Protein AF-A0A929ZVC6-F1 (afdb_monomer_lite)

Sequence (61 aa):
MNEIAQNIAEIKSRMTEACKKAGRNLEEVKLLLATKTVPADRIKLALATGETLIGENKVQE

pLDDT: mean 93.49, std 8.41, range [58.34, 98.38]

Secondary structure (DSSP, 8-state):
--HHHHHHHHHHHHHHHHHHHHT--GGG----EE-TT--HHHHHHHHTTT---EE-SSS--

Radius of gyration: 13.08 Å; chains: 1; bounding box: 23×24×38 Å

Structure (mmCIF, N/CA/C/O backbone):
data_AF-A0A929ZVC6-F1
#
_entry.id   AF-A0A929ZVC6-F1
#
loop_
_atom_site.group_PDB
_atom_site.id
_atom_site.type_symbol
_atom_site.label_atom_id
_atom_site.label_alt_id
_atom_site.label_comp_id
_atom_site.label_asym_id
_atom_site.label_entity_id
_atom_site.label_seq_id
_atom_site.pdbx_PDB_ins_code
_atom_site.Cartn_x
_atom_site.Cartn_y
_atom_site.Cartn_z
_atom_site.occupancy
_atom_site.B_iso_or_equiv
_atom_site.auth_seq_id
_atom_site.auth_comp_id
_atom_site.auth_asym_id
_atom_site.auth_atom_id
_atom_site.pdbx_PDB_model_num
ATOM 1 N N . MET A 1 1 ? 8.990 -12.412 4.173 1.00 62.81 1 MET A N 1
ATOM 2 C CA . MET A 1 1 ? 8.323 -11.187 3.680 1.00 62.81 1 MET A CA 1
ATOM 3 C C . MET A 1 1 ? 9.377 -10.369 2.944 1.00 62.81 1 MET A C 1
ATOM 5 O O . MET A 1 1 ? 10.499 -10.341 3.431 1.00 62.81 1 MET A O 1
ATOM 9 N N . ASN A 1 2 ? 9.096 -9.824 1.755 1.00 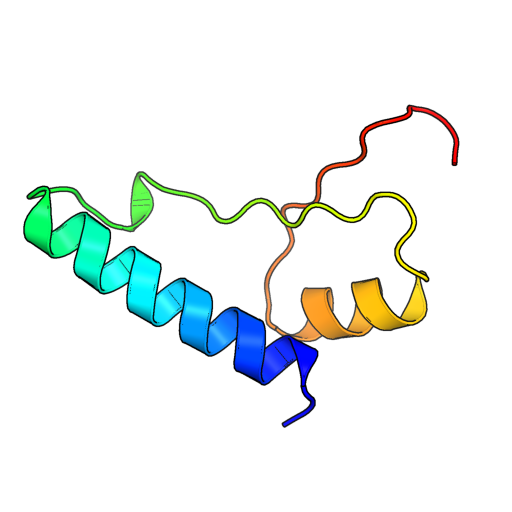88.25 2 ASN A N 1
ATOM 10 C CA . ASN A 1 2 ? 10.081 -8.982 1.057 1.00 88.25 2 ASN A CA 1
ATOM 11 C C . ASN A 1 2 ? 10.122 -7.573 1.683 1.00 88.25 2 ASN A C 1
ATOM 13 O O . ASN A 1 2 ? 9.193 -7.185 2.391 1.00 88.25 2 ASN A O 1
ATOM 17 N N . GLU A 1 3 ? 11.192 -6.824 1.416 1.00 95.25 3 GLU A N 1
ATOM 18 C CA . GLU A 1 3 ? 11.409 -5.472 1.956 1.00 95.25 3 GLU A CA 1
ATOM 19 C C . GLU A 1 3 ? 10.225 -4.526 1.682 1.00 95.25 3 GLU A C 1
ATOM 21 O O . GLU A 1 3 ? 9.796 -3.786 2.560 1.00 95.25 3 GLU A O 1
ATOM 26 N N . ILE A 1 4 ? 9.634 -4.593 0.485 1.00 95.81 4 ILE A N 1
ATOM 27 C CA . ILE A 1 4 ? 8.508 -3.734 0.088 1.00 95.81 4 ILE A CA 1
ATOM 28 C C . ILE A 1 4 ? 7.274 -4.011 0.954 1.00 95.81 4 ILE A C 1
ATOM 30 O O . ILE A 1 4 ? 6.641 -3.079 1.444 1.00 95.81 4 ILE A O 1
ATOM 34 N N . ALA A 1 5 ? 6.952 -5.281 1.186 1.00 95.50 5 ALA A N 1
ATOM 35 C CA . ALA A 1 5 ? 5.819 -5.674 2.012 1.00 95.50 5 ALA A CA 1
ATOM 36 C C . ALA A 1 5 ? 6.010 -5.287 3.484 1.00 95.50 5 ALA A C 1
ATOM 38 O O . ALA A 1 5 ? 5.058 -4.835 4.121 1.00 95.50 5 ALA A O 1
ATOM 39 N N . GLN A 1 6 ? 7.240 -5.392 3.996 1.00 97.19 6 GLN A N 1
ATOM 40 C CA . GLN A 1 6 ? 7.584 -4.919 5.337 1.00 97.19 6 GLN A CA 1
ATOM 41 C C . GLN A 1 6 ? 7.383 -3.399 5.449 1.00 97.19 6 GLN A C 1
ATOM 43 O O . GLN A 1 6 ? 6.696 -2.932 6.357 1.00 97.19 6 GLN A O 1
ATOM 48 N N . ASN A 1 7 ? 7.875 -2.636 4.469 1.00 97.44 7 ASN A N 1
ATOM 49 C CA . ASN A 1 7 ? 7.713 -1.182 4.435 1.00 97.44 7 ASN A CA 1
ATOM 50 C C . ASN A 1 7 ? 6.232 -0.770 4.396 1.00 97.44 7 ASN A C 1
ATOM 52 O O . ASN A 1 7 ? 5.824 0.153 5.100 1.00 97.44 7 ASN A O 1
ATOM 56 N N . ILE A 1 8 ? 5.400 -1.464 3.610 1.00 97.12 8 ILE A N 1
ATOM 57 C CA . ILE A 1 8 ? 3.955 -1.195 3.549 1.00 97.12 8 ILE A CA 1
ATOM 58 C C . ILE A 1 8 ? 3.286 -1.480 4.902 1.00 97.12 8 ILE A C 1
ATOM 60 O O . ILE A 1 8 ? 2.471 -0.676 5.359 1.00 97.12 8 ILE A O 1
ATOM 64 N N . ALA A 1 9 ? 3.643 -2.578 5.574 1.00 96.69 9 ALA A N 1
ATOM 65 C CA . ALA A 1 9 ? 3.108 -2.903 6.896 1.00 96.69 9 ALA A CA 1
ATOM 66 C C . ALA A 1 9 ? 3.468 -1.831 7.941 1.00 96.69 9 ALA A C 1
ATOM 68 O O . ALA A 1 9 ? 2.610 -1.386 8.709 1.00 96.69 9 ALA A O 1
ATOM 69 N N . GLU A 1 10 ? 4.713 -1.353 7.929 1.00 98.12 10 GLU A N 1
ATOM 70 C CA . GLU A 1 10 ? 5.172 -0.275 8.809 1.00 98.12 10 GLU A CA 1
ATOM 71 C C . GLU A 1 10 ? 4.448 1.047 8.535 1.00 98.12 10 GLU A C 1
ATOM 73 O O . GLU A 1 10 ? 4.024 1.732 9.471 1.00 98.12 10 GLU A O 1
ATOM 78 N N . ILE A 1 11 ? 4.239 1.396 7.263 1.00 97.75 11 ILE A N 1
ATOM 79 C CA . ILE A 1 11 ? 3.476 2.588 6.877 1.00 97.75 11 ILE A CA 1
ATOM 80 C C . ILE A 1 11 ? 2.026 2.482 7.362 1.00 97.75 11 ILE A C 1
ATOM 82 O O . ILE A 1 11 ? 1.528 3.435 7.960 1.00 97.75 11 ILE A O 1
ATOM 86 N N . LYS A 1 12 ? 1.360 1.331 7.195 1.00 96.94 12 LYS A N 1
ATOM 87 C CA . LYS A 1 12 ? -0.013 1.116 7.693 1.00 96.94 12 LYS A CA 1
ATOM 88 C C . LYS A 1 12 ? -0.120 1.240 9.212 1.00 96.94 12 LYS A C 1
ATOM 90 O O . LYS A 1 12 ? -1.075 1.836 9.717 1.00 96.94 12 LYS A O 1
ATOM 95 N N . SER A 1 13 ? 0.868 0.726 9.943 1.00 97.75 13 SER A N 1
ATOM 96 C CA . SER A 1 13 ? 0.952 0.899 11.397 1.00 97.75 13 SER A CA 1
ATOM 97 C C . SER A 1 13 ? 1.051 2.384 11.768 1.00 97.75 13 SER A C 1
ATOM 99 O O . SER A 1 13 ? 0.252 2.895 12.555 1.00 97.75 13 SER A O 1
ATOM 101 N N . ARG A 1 14 ? 1.941 3.132 11.102 1.00 98.38 14 ARG A N 1
ATOM 102 C CA . ARG A 1 14 ? 2.086 4.584 11.301 1.00 98.38 14 ARG A CA 1
ATOM 103 C C . ARG A 1 14 ? 0.818 5.363 10.949 1.00 98.38 14 ARG A C 1
ATOM 105 O O . ARG A 1 14 ? 0.468 6.289 11.676 1.00 98.38 14 ARG A O 1
ATOM 112 N N . MET A 1 15 ? 0.129 4.997 9.867 1.00 98.00 15 MET A N 1
ATOM 113 C CA . MET A 1 15 ? -1.153 5.598 9.483 1.00 98.00 15 MET A CA 1
ATOM 114 C C . MET A 1 15 ? -2.208 5.390 10.569 1.00 98.00 15 MET A C 1
ATOM 116 O O . MET A 1 15 ? -2.888 6.341 10.946 1.00 98.00 15 MET A O 1
ATOM 120 N N . THR A 1 16 ? -2.304 4.172 11.104 1.00 98.00 16 THR A N 1
ATOM 121 C CA . THR A 1 16 ? -3.245 3.826 12.177 1.00 98.00 16 THR A CA 1
ATOM 122 C C . THR A 1 16 ? -2.995 4.681 13.418 1.00 98.00 16 THR A C 1
ATOM 124 O O . THR A 1 16 ? -3.920 5.298 13.944 1.00 98.00 16 THR A O 1
ATOM 127 N N . GLU A 1 17 ? -1.739 4.789 13.852 1.00 98.31 17 GLU A N 1
ATOM 128 C CA . GLU A 1 17 ? -1.371 5.604 15.013 1.00 98.31 17 GLU A CA 1
ATOM 129 C C . GLU A 1 17 ? -1.596 7.104 14.781 1.00 98.31 17 GLU A C 1
ATOM 131 O O . GLU A 1 17 ? -2.047 7.810 15.684 1.00 98.31 17 GLU A O 1
ATOM 136 N N . ALA A 1 18 ? -1.343 7.606 13.571 1.00 98.38 18 ALA A N 1
ATOM 137 C CA . ALA A 1 18 ? -1.632 8.993 13.219 1.00 98.38 18 ALA A CA 1
ATOM 138 C C . ALA A 1 18 ? -3.142 9.292 13.235 1.00 98.38 18 ALA A C 1
ATOM 140 O O . ALA A 1 18 ? -3.553 10.307 13.795 1.00 98.38 18 ALA A O 1
ATOM 141 N N . CYS A 1 19 ? -3.970 8.398 12.682 1.00 98.38 19 CYS A N 1
ATOM 142 C CA . CYS A 1 19 ? -5.427 8.551 12.680 1.00 98.38 19 CYS A CA 1
ATOM 143 C C . CYS A 1 19 ? -5.993 8.531 14.104 1.00 98.38 19 CYS A C 1
ATOM 145 O O . CYS A 1 19 ? -6.765 9.420 14.458 1.00 98.38 19 CYS A O 1
ATOM 147 N N . LYS A 1 20 ? -5.526 7.604 14.957 1.00 97.94 20 LYS A N 1
ATOM 148 C CA . LYS A 1 20 ? -5.888 7.561 16.385 1.00 97.94 20 LYS A CA 1
ATOM 149 C C . LYS A 1 20 ? -5.564 8.874 17.097 1.00 97.94 20 LYS A C 1
ATOM 151 O O . LYS A 1 20 ? -6.424 9.426 17.775 1.00 97.94 20 LYS A O 1
ATOM 156 N N . LYS A 1 21 ? -4.348 9.403 16.915 1.00 98.19 21 LYS A N 1
ATOM 157 C CA . LYS A 1 21 ? -3.922 10.680 17.521 1.00 98.19 21 LYS A CA 1
ATOM 158 C C . LYS A 1 21 ? -4.750 11.870 17.037 1.00 98.19 21 LYS A C 1
ATOM 160 O O . LYS A 1 21 ? -4.968 12.801 17.802 1.00 98.19 21 LYS A O 1
ATOM 165 N N . ALA A 1 22 ? -5.197 11.839 15.785 1.00 97.88 22 ALA A N 1
ATOM 166 C CA . ALA A 1 22 ? -6.028 12.880 15.191 1.00 97.88 22 ALA A CA 1
ATOM 167 C C . ALA A 1 22 ? -7.535 12.706 15.466 1.00 97.88 22 ALA A C 1
ATOM 169 O O . ALA A 1 22 ? -8.314 13.556 15.045 1.00 97.88 22 ALA A O 1
ATOM 170 N N . GLY A 1 23 ? -7.960 11.617 16.121 1.00 97.44 23 GLY A N 1
ATOM 171 C CA . GLY A 1 23 ? -9.377 11.303 16.324 1.00 97.44 23 GLY A CA 1
ATOM 172 C C . GLY A 1 23 ? -10.137 10.997 15.027 1.00 97.44 23 GLY A C 1
ATOM 173 O O . GLY A 1 23 ? -11.333 11.258 1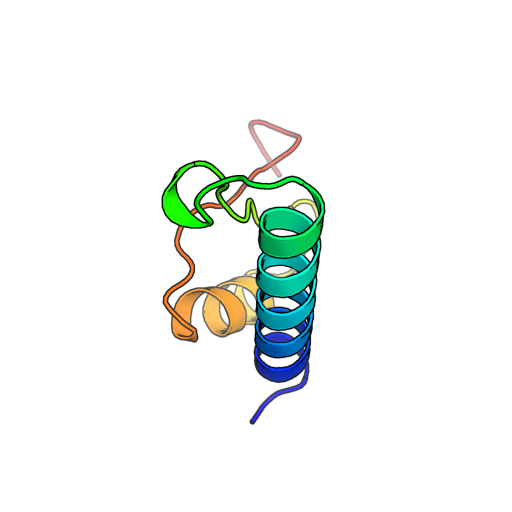4.950 1.00 97.44 23 GLY A O 1
ATOM 174 N N . ARG A 1 24 ? -9.451 10.485 13.997 1.00 97.88 24 ARG A N 1
ATOM 175 C CA . ARG A 1 24 ? -10.020 10.192 12.670 1.00 97.88 24 ARG A CA 1
ATOM 176 C C . ARG A 1 24 ? -10.149 8.692 12.428 1.00 97.88 24 ARG A C 1
ATOM 178 O O . ARG A 1 24 ? -9.331 7.916 12.927 1.00 97.88 24 ARG A O 1
ATOM 185 N N . ASN A 1 25 ? -11.126 8.285 11.616 1.00 96.25 25 ASN A N 1
ATOM 186 C CA . ASN A 1 25 ? -11.206 6.903 11.146 1.00 96.25 25 ASN A CA 1
ATOM 187 C C . ASN A 1 25 ? -10.120 6.653 10.081 1.00 96.25 25 ASN A C 1
ATOM 189 O O . ASN A 1 25 ? -9.911 7.472 9.185 1.00 96.25 25 ASN A O 1
ATOM 193 N N . LEU A 1 26 ? -9.433 5.510 10.168 1.00 95.69 26 LEU A N 1
ATOM 194 C CA . LEU A 1 26 ? -8.428 5.093 9.188 1.00 95.69 26 LEU A CA 1
ATOM 195 C C . LEU A 1 26 ? -9.018 4.983 7.774 1.00 95.69 26 LEU A C 1
ATOM 197 O O . LEU A 1 26 ? -8.326 5.281 6.809 1.00 95.69 26 LEU A O 1
ATOM 201 N N . GLU A 1 27 ? -10.293 4.608 7.647 1.00 94.88 27 GLU A N 1
ATOM 202 C CA . GLU A 1 27 ? -10.984 4.461 6.356 1.00 94.88 27 GLU A CA 1
ATOM 203 C C . GLU A 1 27 ? -11.112 5.781 5.575 1.00 94.88 27 GLU A C 1
ATOM 205 O O . GLU A 1 27 ? -11.264 5.774 4.353 1.00 94.88 27 GLU A O 1
ATOM 210 N N . GLU A 1 28 ? -11.000 6.925 6.256 1.00 95.75 28 GLU A N 1
ATOM 211 C CA . GLU A 1 28 ? -10.972 8.247 5.620 1.00 95.75 28 GLU A CA 1
ATOM 212 C C . GLU A 1 28 ? -9.621 8.568 4.958 1.00 95.75 28 GLU A C 1
ATOM 214 O O . GLU A 1 28 ? -9.471 9.614 4.321 1.00 95.75 28 GLU A O 1
ATOM 219 N N . VAL A 1 29 ? -8.610 7.714 5.143 1.00 95.62 29 VAL A N 1
ATOM 220 C CA . VAL A 1 29 ? -7.248 7.920 4.655 1.00 95.62 29 VAL A CA 1
ATOM 221 C C . VAL A 1 29 ? -6.840 6.736 3.787 1.00 95.62 29 VAL A C 1
ATOM 223 O O . VAL A 1 29 ? -6.898 5.581 4.196 1.00 95.62 29 VAL A O 1
ATOM 226 N N . LYS A 1 30 ? -6.374 7.025 2.573 1.00 95.94 30 LYS A N 1
ATOM 227 C CA . LYS A 1 30 ? -5.871 6.009 1.643 1.00 95.94 30 LYS A CA 1
ATOM 228 C C . LYS A 1 30 ? -4.364 6.134 1.483 1.00 95.94 30 LYS A C 1
ATOM 230 O O . LYS A 1 30 ? -3.830 7.243 1.455 1.00 95.94 30 LYS A O 1
ATOM 235 N N . LEU A 1 31 ? -3.692 4.996 1.346 1.00 97.06 31 LEU A N 1
ATOM 236 C CA . LEU A 1 31 ? -2.287 4.938 0.967 1.00 97.06 31 LEU A CA 1
ATOM 237 C C . LEU A 1 31 ? -2.189 4.984 -0.564 1.00 97.06 31 LEU A C 1
ATOM 239 O O . LEU A 1 31 ? -2.670 4.083 -1.240 1.00 97.06 31 LEU A O 1
ATOM 243 N N . LEU A 1 32 ? -1.594 6.047 -1.107 1.00 96.88 32 LEU A N 1
ATOM 244 C CA . LEU A 1 32 ? -1.266 6.155 -2.530 1.00 96.88 32 LEU A CA 1
ATOM 245 C C . LEU A 1 32 ? 0.205 5.783 -2.713 1.00 96.88 32 LEU A C 1
ATOM 247 O O . LEU A 1 32 ? 1.092 6.469 -2.202 1.00 96.88 32 LEU A O 1
ATOM 251 N N . LEU A 1 33 ? 0.467 4.707 -3.447 1.00 96.88 33 LEU A N 1
ATOM 252 C CA . LEU A 1 33 ? 1.822 4.291 -3.776 1.00 96.88 33 LEU A CA 1
ATOM 253 C C . LEU A 1 33 ? 2.363 5.177 -4.901 1.00 96.88 33 LEU A C 1
ATOM 255 O O . LEU A 1 33 ? 1.882 5.112 -6.028 1.00 96.88 33 LEU A O 1
ATOM 259 N N . ALA A 1 34 ? 3.369 5.998 -4.609 1.00 95.81 34 ALA A N 1
ATOM 260 C CA . ALA A 1 34 ? 4.077 6.745 -5.643 1.00 95.81 34 ALA A CA 1
ATOM 261 C C . ALA A 1 34 ? 5.005 5.792 -6.410 1.00 95.81 34 ALA A C 1
ATOM 263 O O . ALA A 1 34 ? 6.021 5.352 -5.870 1.00 95.81 34 ALA A O 1
ATOM 264 N N . THR A 1 35 ? 4.643 5.460 -7.647 1.00 95.12 35 THR A N 1
ATOM 265 C CA . THR A 1 35 ? 5.318 4.427 -8.451 1.00 95.12 35 THR A CA 1
ATOM 266 C C . THR A 1 35 ? 6.219 4.982 -9.549 1.00 95.12 35 THR A C 1
ATOM 268 O O . THR A 1 35 ? 6.957 4.211 -10.156 1.00 95.12 35 THR A O 1
ATOM 271 N N . LYS A 1 36 ? 6.275 6.312 -9.699 1.00 92.94 36 LYS A N 1
ATOM 272 C CA . LYS A 1 36 ? 7.174 6.989 -10.643 1.00 92.94 36 LYS A CA 1
ATOM 273 C C . LYS A 1 36 ? 8.595 6.450 -10.575 1.00 92.94 36 LYS A C 1
ATOM 275 O O . LYS A 1 36 ? 9.180 6.377 -9.488 1.00 92.94 36 LYS A O 1
ATOM 280 N N . THR A 1 37 ? 9.186 6.131 -11.720 1.00 92.75 37 THR A N 1
ATOM 281 C CA . THR A 1 37 ? 10.562 5.620 -11.848 1.00 92.75 37 THR A CA 1
ATOM 282 C C . THR A 1 37 ? 10.832 4.284 -11.135 1.00 92.75 37 THR A C 1
ATOM 284 O O . THR A 1 37 ? 11.984 3.855 -11.040 1.00 92.75 37 THR A O 1
ATOM 287 N N . VAL A 1 38 ? 9.800 3.603 -10.622 1.00 93.62 38 VAL A N 1
ATOM 288 C CA .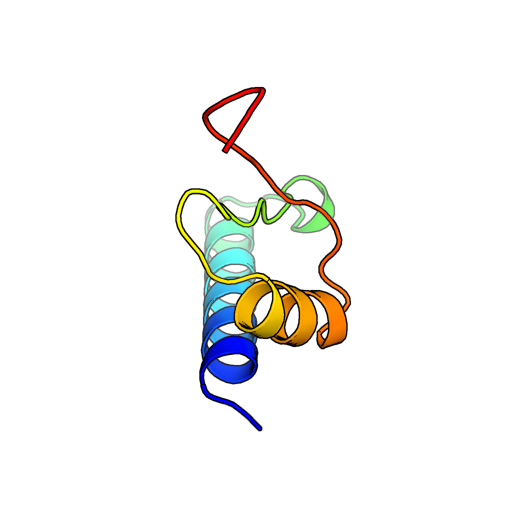 VAL A 1 38 ? 9.934 2.306 -9.950 1.00 93.62 38 VAL A CA 1
ATOM 289 C C . VAL A 1 38 ? 9.756 1.181 -10.977 1.00 93.62 38 VAL A C 1
ATOM 291 O O . VAL A 1 38 ? 8.740 1.131 -11.663 1.00 93.62 38 VAL A O 1
ATOM 294 N N . PRO A 1 39 ? 10.690 0.215 -11.066 1.00 94.62 39 PRO A N 1
ATOM 295 C CA . PRO A 1 39 ? 10.540 -0.926 -11.964 1.00 94.62 39 PRO A CA 1
ATOM 296 C C . PRO A 1 39 ? 9.253 -1.721 -11.712 1.00 94.62 39 PRO A C 1
ATOM 298 O O . PRO A 1 39 ? 8.901 -2.001 -10.561 1.00 94.62 39 PRO A O 1
ATOM 301 N N . ALA A 1 40 ? 8.611 -2.179 -12.791 1.00 94.00 40 ALA A N 1
ATOM 302 C CA . ALA A 1 40 ? 7.336 -2.897 -12.742 1.00 94.00 40 ALA A CA 1
ATOM 303 C C . ALA A 1 40 ? 7.344 -4.104 -11.790 1.00 94.00 40 ALA A C 1
ATOM 305 O O . ALA A 1 40 ? 6.352 -4.361 -11.114 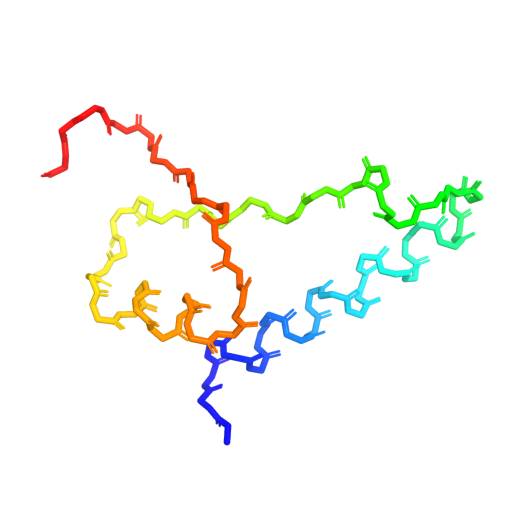1.00 94.00 40 ALA A O 1
ATOM 306 N N . ASP A 1 41 ? 8.460 -4.827 -11.677 1.00 95.19 41 ASP A N 1
ATOM 307 C CA . ASP A 1 41 ? 8.541 -5.982 -10.778 1.00 95.19 41 ASP A CA 1
ATOM 308 C C . ASP A 1 41 ? 8.449 -5.586 -9.301 1.00 95.19 41 ASP A C 1
ATOM 310 O O . ASP A 1 41 ? 7.809 -6.285 -8.519 1.00 95.19 41 ASP A O 1
ATOM 314 N N . ARG A 1 42 ? 8.980 -4.420 -8.914 1.00 95.56 42 ARG A N 1
ATOM 315 C CA . ARG A 1 42 ? 8.797 -3.881 -7.557 1.00 95.56 42 ARG A CA 1
ATOM 316 C C . ARG A 1 42 ? 7.358 -3.426 -7.327 1.00 95.56 42 ARG A C 1
ATOM 318 O O . ARG A 1 42 ? 6.826 -3.651 -6.242 1.00 95.56 42 ARG A O 1
ATOM 325 N N . ILE A 1 43 ? 6.715 -2.850 -8.345 1.00 95.31 43 ILE A N 1
ATOM 326 C CA . ILE A 1 43 ? 5.295 -2.478 -8.282 1.00 95.31 43 ILE A CA 1
ATOM 327 C C . ILE A 1 43 ? 4.437 -3.732 -8.078 1.00 95.31 43 ILE A C 1
ATOM 329 O O . ILE A 1 43 ? 3.614 -3.756 -7.170 1.00 95.31 43 ILE A O 1
ATOM 333 N N . LYS A 1 44 ? 4.678 -4.819 -8.825 1.00 95.31 44 LYS A N 1
ATOM 334 C CA . LYS A 1 44 ? 3.968 -6.102 -8.645 1.00 95.31 44 LYS A CA 1
ATOM 335 C C . LYS A 1 44 ? 4.092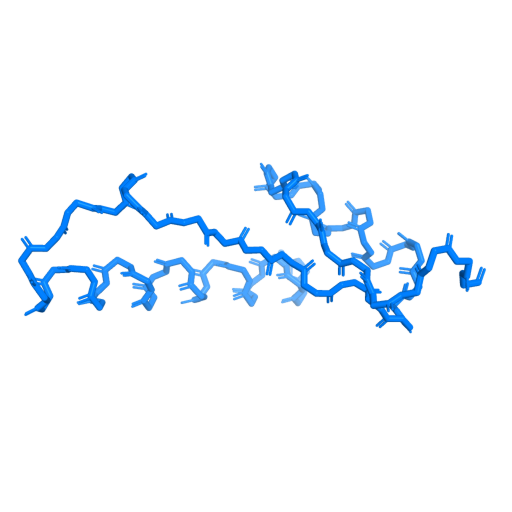 -6.642 -7.218 1.00 95.31 44 LYS A C 1
ATOM 337 O O . LYS A 1 44 ? 3.110 -7.135 -6.670 1.00 95.31 44 LYS A O 1
ATOM 342 N N . LEU A 1 45 ? 5.273 -6.530 -6.604 1.00 95.75 45 LEU A N 1
ATOM 343 C CA . LEU A 1 45 ? 5.473 -6.933 -5.209 1.00 95.75 45 LEU A CA 1
ATOM 344 C C . LEU A 1 45 ? 4.651 -6.085 -4.229 1.00 95.75 45 LEU A C 1
ATOM 346 O O . LEU A 1 45 ? 4.148 -6.634 -3.253 1.00 95.75 45 LEU A O 1
ATOM 350 N N . ALA A 1 46 ? 4.501 -4.783 -4.485 1.00 95.81 46 ALA A N 1
ATOM 351 C CA . ALA A 1 46 ? 3.627 -3.915 -3.697 1.00 95.81 46 ALA A CA 1
ATOM 352 C C . ALA A 1 46 ? 2.144 -4.260 -3.910 1.00 95.81 46 ALA A C 1
ATOM 354 O O . ALA A 1 46 ? 1.395 -4.380 -2.948 1.00 95.81 46 ALA A O 1
ATOM 355 N N . LEU A 1 47 ? 1.723 -4.512 -5.153 1.00 95.50 47 LEU A N 1
ATOM 356 C CA . LEU A 1 47 ? 0.344 -4.914 -5.454 1.00 95.50 47 LEU A CA 1
ATOM 357 C C . LEU A 1 47 ? -0.032 -6.244 -4.780 1.00 95.50 47 LEU A C 1
ATOM 359 O O . LEU A 1 47 ? -1.161 -6.424 -4.326 1.00 95.50 47 LEU A O 1
ATOM 363 N N . ALA A 1 48 ? 0.929 -7.163 -4.639 1.00 95.81 48 ALA A N 1
ATOM 364 C CA . ALA A 1 48 ? 0.733 -8.432 -3.941 1.00 95.81 48 ALA A CA 1
ATOM 365 C C . ALA A 1 48 ? 0.411 -8.277 -2.439 1.00 95.81 48 ALA A C 1
ATOM 367 O O . ALA A 1 48 ? -0.037 -9.239 -1.818 1.00 95.81 48 ALA A O 1
ATOM 368 N N . THR A 1 49 ? 0.594 -7.091 -1.843 1.00 94.31 49 THR A N 1
ATOM 369 C CA . THR A 1 49 ? 0.173 -6.811 -0.458 1.00 94.31 49 THR A CA 1
ATOM 370 C C . THR A 1 49 ? -1.283 -6.352 -0.345 1.00 94.31 49 THR A C 1
ATOM 372 O O . THR A 1 49 ? -1.715 -5.965 0.741 1.00 94.31 49 THR A O 1
ATOM 375 N N . GLY A 1 50 ? -2.029 -6.351 -1.454 1.00 94.50 50 GLY A N 1
ATOM 376 C CA . GLY A 1 50 ? -3.415 -5.886 -1.527 1.00 94.50 50 GLY A CA 1
ATOM 377 C C . GLY A 1 50 ? -3.565 -4.375 -1.723 1.00 94.50 50 GLY A C 1
ATOM 378 O O . GLY A 1 50 ? -4.691 -3.889 -1.784 1.00 94.50 50 GLY A O 1
ATOM 379 N N . GLU A 1 51 ? -2.463 -3.629 -1.841 1.00 95.31 51 GLU A N 1
ATOM 380 C CA . GLU A 1 51 ? -2.515 -2.218 -2.224 1.00 95.31 51 GLU A CA 1
ATOM 381 C C . GLU A 1 51 ? -2.766 -2.103 -3.724 1.00 95.31 51 GLU A C 1
ATOM 383 O O . GLU A 1 51 ? -2.069 -2.725 -4.516 1.00 95.31 51 GLU A O 1
ATOM 388 N N . THR A 1 52 ? -3.743 -1.299 -4.133 1.00 95.19 52 THR A N 1
ATOM 389 C CA . THR A 1 52 ? -4.091 -1.135 -5.557 1.00 95.19 52 THR A CA 1
ATOM 390 C C . THR A 1 52 ? -4.092 0.318 -6.013 1.00 95.19 52 THR A C 1
ATOM 392 O O . THR A 1 52 ? -4.266 0.595 -7.197 1.00 95.19 52 THR A O 1
ATOM 395 N N . LEU A 1 53 ? -3.916 1.259 -5.084 1.00 96.62 53 LEU A N 1
ATOM 396 C CA . LEU A 1 53 ? -3.927 2.683 -5.372 1.00 96.62 53 LEU A CA 1
ATOM 397 C C . LEU A 1 53 ? -2.499 3.151 -5.680 1.00 96.62 53 LEU A C 1
ATOM 399 O O . LEU A 1 53 ? -1.684 3.329 -4.775 1.00 96.62 53 LEU A O 1
ATOM 403 N N . ILE A 1 54 ? -2.209 3.347 -6.966 1.00 95.31 54 ILE A N 1
ATOM 404 C CA . ILE A 1 54 ? -0.906 3.799 -7.475 1.00 95.31 54 ILE A CA 1
ATOM 405 C C . ILE A 1 54 ? -1.001 5.202 -8.082 1.00 95.31 54 ILE A C 1
ATOM 407 O O . ILE A 1 54 ? -2.057 5.606 -8.571 1.00 95.31 54 ILE A O 1
ATOM 411 N N . GLY A 1 55 ? 0.101 5.948 -8.031 1.00 94.56 55 GLY A N 1
ATOM 412 C CA . GLY A 1 55 ? 0.206 7.311 -8.535 1.00 94.56 55 GLY A CA 1
ATOM 413 C C . GLY A 1 55 ? 1.478 7.516 -9.350 1.00 94.56 55 GLY A C 1
ATOM 414 O O . GLY A 1 55 ? 2.587 7.363 -8.832 1.00 94.56 55 GLY A O 1
ATOM 415 N N . GLU A 1 56 ? 1.288 7.923 -10.604 1.00 92.75 56 GLU A N 1
ATOM 416 C CA . GL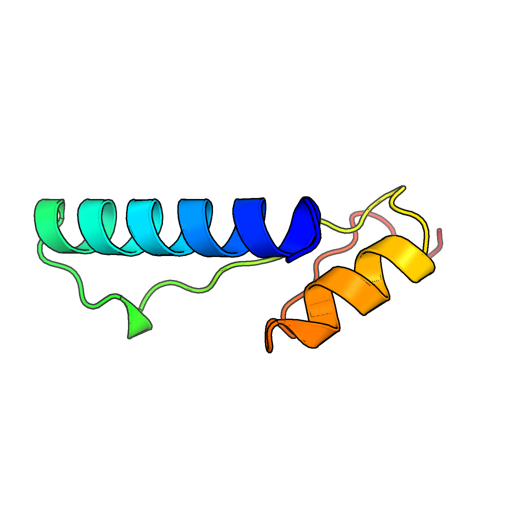U A 1 56 ? 2.349 8.299 -11.536 1.00 92.75 56 GLU A CA 1
ATOM 417 C C . GLU A 1 56 ? 2.426 9.815 -11.702 1.00 92.75 56 GLU A C 1
ATOM 419 O O . GLU A 1 56 ? 1.412 10.513 -11.724 1.00 92.75 56 GLU A O 1
ATOM 424 N N . ASN A 1 57 ? 3.645 10.334 -11.848 1.00 88.56 57 ASN A N 1
ATOM 425 C CA . ASN A 1 57 ? 3.859 11.769 -12.059 1.00 88.56 57 ASN A CA 1
ATOM 426 C C . ASN A 1 57 ? 3.826 12.167 -13.543 1.00 88.56 57 ASN A C 1
ATOM 428 O O . ASN A 1 57 ? 3.762 13.358 -13.849 1.00 88.56 57 ASN A O 1
ATOM 432 N N . LYS A 1 58 ? 3.914 11.201 -14.461 1.00 79.12 58 LYS A N 1
ATOM 433 C CA . LYS A 1 58 ? 3.901 11.417 -15.910 1.00 79.12 58 LYS A CA 1
ATOM 434 C C . LYS A 1 58 ? 2.871 10.493 -16.549 1.00 79.12 58 LYS A C 1
ATOM 436 O O . LYS A 1 58 ? 2.720 9.354 -16.133 1.00 79.12 58 LYS A O 1
ATOM 441 N N . VAL A 1 59 ? 2.185 10.989 -17.580 1.00 70.81 59 VAL A N 1
ATOM 442 C CA . VAL A 1 59 ? 1.221 10.192 -18.366 1.00 70.81 59 VAL A CA 1
ATOM 443 C C . VAL A 1 59 ? 1.931 9.097 -19.177 1.00 70.81 59 VAL A C 1
ATOM 445 O O . VAL A 1 59 ? 1.333 8.071 -19.479 1.00 70.81 59 VAL A O 1
ATOM 448 N N . GLN A 1 60 ? 3.212 9.299 -19.498 1.00 64.12 60 GLN A N 1
ATOM 449 C CA . GLN A 1 60 ? 4.072 8.335 -20.176 1.00 64.12 60 GLN A CA 1
ATOM 450 C C . GLN A 1 60 ? 5.417 8.288 -19.436 1.00 64.12 60 GLN A C 1
ATOM 452 O O . GLN A 1 60 ? 6.109 9.310 -19.350 1.00 64.12 60 GLN A O 1
ATOM 457 N N . GLU A 1 61 ? 5.732 7.130 -18.858 1.00 58.34 61 GLU A N 1
ATOM 458 C CA . GLU A 1 61 ? 7.073 6.756 -18.386 1.00 58.34 61 GLU A CA 1
ATOM 459 C C . GLU A 1 61 ? 7.742 5.813 -19.387 1.00 58.34 61 GLU A C 1
ATOM 461 O O . GLU A 1 61 ? 7.014 5.015 -20.025 1.00 58.34 61 GLU A O 1
#

Foldseek 3Di:
DDPLLVVVVVVLVVLVVVCVVVVHDSVVDADEAECEPPDPVSVVVNVVSVRDHYDYPDPPD